Protein AF-A0A2H0M0H3-F1 (afdb_monomer)

Secondary structure (DSSP, 8-state):
------HHHHHHHHHHTTS-TTSHHHHHHHHHHHHHHTHHHHHHHHHHHHHTTGGGTTT-SSHHHHIIIII---HHHHHHHHHHHHHHHHH-HHHHHHS-STTS-GGGPPPHHHHHHHHHHHHHHHTTTT--

Solvent-accessible surface area (backbone atoms only — not comparable to full-atom values): 7486 Å² total; per-residue (Å²): 130,80,66,71,45,39,71,70,53,52,60,46,50,67,58,42,76,82,44,59,79,87,36,71,69,31,49,54,47,51,51,54,44,44,62,61,39,47,52,53,60,52,9,49,54,48,39,52,37,59,73,72,44,48,44,49,83,74,69,28,94,43,65,59,56,36,39,43,72,73,73,64,41,57,56,70,57,54,51,42,33,26,53,23,36,51,47,40,58,72,76,42,48,65,58,66,62,62,52,61,48,100,84,37,68,52,69,58,52,53,41,56,65,61,43,37,49,53,52,53,53,52,54,51,52,63,67,60,74,74,72,125

pLDDT: mean 80.56, std 16.57, range [31.86, 97.5]

Mean predicted aligned error: 8.86 Å

Radius of gyration: 17.38 Å; Cα contacts (8 Å, |Δi|>4): 111; chains: 1; bounding box: 48×40×43 Å

Foldseek 3Di:
DQQPFDPVLVVLVVVLVPDDCPDPSNVVSLVVLCVQLCLLVLLVVLLVCQVVVVVVVVPDPHSQCCCCPPVVDHPVSSVLSNVLNVLCCPPPVVCCVAQPDPPHRSRRHHGSVVSSVVVVVVVVVVVVVPPD

Structure (mmCIF, N/CA/C/O backbone):
data_AF-A0A2H0M0H3-F1
#
_entry.id   AF-A0A2H0M0H3-F1
#
loop_
_atom_site.group_PDB
_atom_site.id
_atom_site.type_symbol
_atom_site.label_atom_id
_atom_site.label_alt_id
_atom_site.label_comp_id
_atom_site.label_asym_id
_atom_site.label_entity_id
_atom_site.label_seq_id
_atom_site.pdbx_PDB_ins_code
_atom_site.Cartn_x
_atom_site.Cartn_y
_atom_site.Cartn_z
_atom_site.occupancy
_atom_site.B_iso_or_equiv
_atom_site.auth_seq_id
_atom_site.auth_comp_id
_atom_site.auth_asym_id
_atom_site.auth_atom_id
_atom_site.pdbx_PDB_model_num
ATOM 1 N N . MET A 1 1 ? 3.758 1.958 21.765 1.00 31.86 1 MET A N 1
ATOM 2 C CA . MET A 1 1 ? 2.963 3.089 21.247 1.00 31.86 1 MET A CA 1
ATOM 3 C C . MET A 1 1 ? 1.971 2.476 20.281 1.00 31.86 1 MET A C 1
ATOM 5 O O . MET A 1 1 ? 2.405 1.832 19.340 1.00 31.86 1 MET A O 1
ATOM 9 N N . GLU A 1 2 ? 0.686 2.518 20.607 1.00 39.03 2 GLU A N 1
ATOM 10 C CA . GLU A 1 2 ? -0.379 1.914 19.800 1.00 39.03 2 GLU A CA 1
ATOM 11 C C . GLU A 1 2 ? -0.440 2.644 18.448 1.00 39.03 2 GLU A C 1
ATOM 13 O O . GLU A 1 2 ? -0.563 3.873 18.439 1.00 39.03 2 GLU A O 1
ATOM 18 N N . ALA A 1 3 ? -0.293 1.938 17.317 1.00 51.09 3 ALA A N 1
ATOM 19 C CA . ALA A 1 3 ? -0.489 2.563 16.008 1.00 51.09 3 ALA A CA 1
ATOM 20 C C . ALA A 1 3 ? -1.828 3.283 16.004 1.00 51.09 3 ALA A C 1
ATOM 22 O O . ALA A 1 3 ? -2.858 2.738 16.411 1.00 51.09 3 ALA A O 1
ATOM 23 N N . ALA A 1 4 ? -1.818 4.533 15.553 1.00 56.16 4 ALA A N 1
ATOM 24 C CA . ALA A 1 4 ? -3.017 5.343 15.521 1.00 56.16 4 ALA A CA 1
ATOM 25 C C . ALA A 1 4 ? -3.998 4.767 14.486 1.00 56.16 4 ALA A C 1
ATOM 27 O O . ALA A 1 4 ? -3.993 5.160 13.317 1.00 56.16 4 ALA A O 1
ATOM 28 N N . LYS A 1 5 ? -4.857 3.833 14.924 1.00 65.19 5 LYS A N 1
ATOM 29 C CA . LYS A 1 5 ? -6.003 3.360 14.144 1.00 65.19 5 LYS A CA 1
ATOM 30 C C . LYS A 1 5 ? -6.778 4.568 13.644 1.00 65.19 5 LYS A C 1
ATOM 32 O O . LYS A 1 5 ? -7.043 5.514 14.396 1.00 65.19 5 LYS A O 1
ATOM 37 N N . THR A 1 6 ? -7.183 4.534 12.381 1.00 71.44 6 THR A N 1
ATOM 38 C CA . THR A 1 6 ? -7.983 5.634 11.845 1.00 71.44 6 THR A CA 1
ATOM 39 C C . THR A 1 6 ? -9.330 5.704 12.567 1.00 71.44 6 THR A C 1
ATOM 41 O O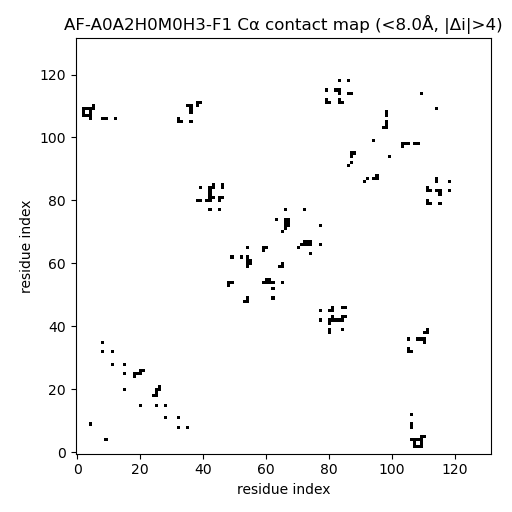 . THR A 1 6 ? -9.923 4.676 12.898 1.00 71.44 6 THR A O 1
ATOM 44 N N . LYS A 1 7 ? -9.859 6.920 12.764 1.00 76.50 7 LYS A N 1
ATOM 45 C CA . LYS A 1 7 ? -11.193 7.138 13.359 1.00 76.50 7 LYS A CA 1
ATOM 46 C C . LYS A 1 7 ? -12.276 6.309 12.660 1.00 76.50 7 LYS A C 1
ATOM 48 O O . LYS A 1 7 ? -13.181 5.797 13.300 1.00 76.50 7 LYS A O 1
ATOM 53 N N . SER A 1 8 ? -12.161 6.139 11.341 1.00 75.62 8 SER A N 1
ATOM 54 C CA . SER A 1 8 ? -13.100 5.324 10.573 1.00 75.62 8 SER A CA 1
ATOM 55 C C . SER A 1 8 ? -13.033 3.835 10.908 1.00 75.62 8 SER A C 1
ATOM 57 O O . SER A 1 8 ? -14.079 3.200 10.841 1.00 75.62 8 SER A O 1
ATOM 59 N N . ILE A 1 9 ? -11.851 3.278 11.190 1.00 81.38 9 ILE A N 1
ATOM 60 C CA . ILE A 1 9 ? -11.712 1.865 11.566 1.00 81.38 9 ILE A CA 1
ATOM 61 C C . ILE A 1 9 ? -12.238 1.669 12.989 1.00 81.38 9 ILE A C 1
ATOM 63 O O . ILE A 1 9 ? -13.093 0.816 13.182 1.00 81.38 9 ILE A O 1
ATOM 67 N N . ARG A 1 10 ? -11.865 2.541 13.938 1.00 82.38 10 ARG A N 1
ATOM 68 C CA . ARG A 1 10 ? -12.386 2.506 15.322 1.00 82.38 10 ARG A CA 1
ATOM 69 C C . ARG A 1 10 ? -13.917 2.518 15.370 1.00 82.38 10 ARG A C 1
ATOM 71 O O . ARG A 1 10 ? -14.522 1.638 15.963 1.00 82.38 10 ARG A O 1
ATOM 78 N N . ASN A 1 11 ? -14.542 3.432 14.625 1.00 85.88 11 ASN A N 1
ATOM 79 C CA . ASN A 1 11 ? -16.003 3.518 14.538 1.00 85.88 11 ASN A CA 1
ATOM 80 C C . ASN A 1 11 ? -16.669 2.262 13.940 1.00 85.88 11 ASN A C 1
ATOM 82 O O . ASN A 1 11 ? -17.858 2.041 14.164 1.00 85.88 11 ASN A O 1
ATOM 86 N N . ILE A 1 12 ? -15.970 1.505 13.085 1.00 86.06 12 ILE A N 1
ATOM 87 C CA . ILE A 1 12 ? -16.482 0.239 12.541 1.00 86.06 12 ILE A CA 1
ATOM 88 C C . ILE A 1 12 ? -16.435 -0.832 13.634 1.00 86.06 12 ILE A C 1
ATOM 90 O O . ILE A 1 12 ? -17.422 -1.533 13.822 1.00 86.06 12 ILE A O 1
ATOM 94 N N . GLU A 1 13 ? -15.336 -0.907 14.382 1.00 85.06 13 GLU A N 1
ATOM 95 C CA . GLU A 1 13 ? -15.135 -1.888 15.457 1.00 85.06 13 GLU A CA 1
ATOM 96 C C . GLU A 1 13 ? -16.120 -1.702 16.608 1.00 85.06 13 GLU A C 1
ATOM 98 O O . GLU A 1 13 ? -16.814 -2.651 16.958 1.00 85.06 13 GLU A O 1
ATOM 103 N N . GLU A 1 14 ? -16.294 -0.469 17.091 1.00 90.56 14 GLU A N 1
ATOM 104 C CA . GLU A 1 14 ? -17.282 -0.135 18.132 1.00 90.56 14 GLU A CA 1
ATOM 105 C C . GLU A 1 14 ? -18.705 -0.576 17.737 1.00 90.56 14 GLU A C 1
ATOM 107 O O . GLU A 1 14 ? -19.505 -1.025 18.560 1.00 90.56 14 GLU A O 1
ATOM 112 N N . LYS A 1 15 ? -19.040 -0.480 16.443 1.00 90.75 15 LYS A N 1
ATOM 113 C CA . LYS A 1 15 ? -20.331 -0.953 15.924 1.00 90.75 15 LYS A CA 1
ATOM 114 C C . LYS A 1 15 ? -20.406 -2.472 15.838 1.00 90.75 15 LYS A C 1
ATOM 116 O O . LYS A 1 15 ? -21.503 -3.003 15.966 1.00 90.75 15 LYS A O 1
ATOM 121 N N . MET A 1 16 ? -19.290 -3.153 15.586 1.00 91.06 16 MET A N 1
ATOM 122 C CA . MET A 1 16 ? -19.222 -4.613 15.501 1.00 91.06 16 MET A CA 1
ATOM 123 C C . MET A 1 16 ? -19.343 -5.282 16.874 1.00 91.06 16 MET A C 1
ATOM 125 O O . MET A 1 16 ? -19.947 -6.346 16.944 1.00 91.06 16 MET A O 1
ATOM 129 N N . GLU A 1 17 ? -18.859 -4.651 17.952 1.00 92.12 17 GLU A N 1
ATOM 130 C CA . GLU A 1 17 ? -18.911 -5.188 19.329 1.00 92.12 17 GLU A CA 1
ATOM 131 C C . GLU A 1 17 ? -20.325 -5.561 19.798 1.00 92.12 17 GLU A C 1
ATOM 133 O O . GLU A 1 17 ? -20.498 -6.480 20.592 1.00 92.12 17 GLU A O 1
ATOM 138 N N . ASN A 1 18 ? -21.343 -4.866 19.286 1.00 90.94 18 ASN A N 1
ATOM 139 C CA . ASN A 1 18 ? -22.742 -5.048 19.678 1.00 90.94 18 ASN A CA 1
ATOM 140 C C . ASN A 1 18 ? -23.570 -5.821 18.633 1.00 90.94 18 ASN A C 1
ATOM 142 O O . ASN A 1 18 ? -24.802 -5.799 18.680 1.00 90.94 18 ASN A O 1
ATOM 146 N N . LEU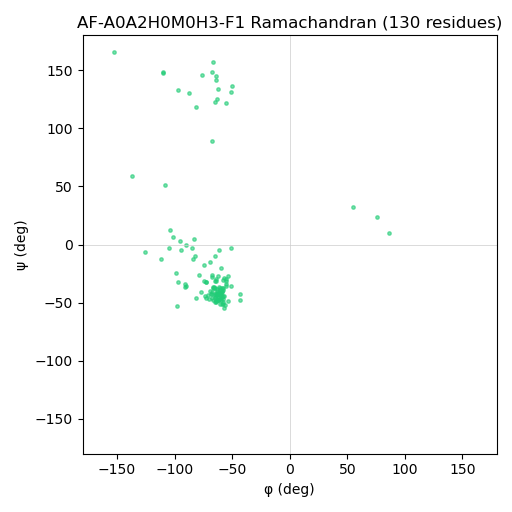 A 1 19 ? -22.923 -6.454 17.651 1.00 91.88 19 LEU A N 1
ATOM 147 C CA . LEU A 1 19 ? -23.589 -7.221 16.599 1.00 91.88 19 LEU A CA 1
ATOM 148 C C . LEU A 1 19 ? -23.329 -8.716 16.761 1.00 91.88 19 LEU A C 1
ATOM 150 O O . LEU A 1 19 ? -22.251 -9.141 17.160 1.00 91.88 19 LEU A O 1
ATOM 154 N N . ASP A 1 20 ? -24.315 -9.518 16.367 1.00 91.19 20 ASP A N 1
ATOM 155 C CA . ASP A 1 20 ? -24.105 -10.949 16.166 1.00 91.19 20 ASP A CA 1
ATOM 156 C C . ASP A 1 20 ? -23.088 -11.158 15.036 1.00 91.19 20 ASP A C 1
ATOM 158 O O . ASP A 1 20 ? -23.281 -10.664 13.919 1.00 91.19 20 ASP A O 1
ATOM 162 N N . VAL A 1 21 ? -22.023 -11.903 15.334 1.00 90.25 21 VAL A N 1
ATOM 163 C CA . VAL A 1 21 ? -20.923 -12.239 14.418 1.00 90.25 21 VAL A CA 1
ATOM 164 C C . VAL A 1 21 ? -21.429 -12.959 13.164 1.00 90.25 21 VAL A C 1
ATOM 166 O O . VAL A 1 21 ? -20.882 -12.771 12.081 1.00 90.25 21 VAL A O 1
ATOM 169 N N . ASN A 1 22 ? -22.520 -13.721 13.275 1.00 92.81 22 ASN A N 1
ATOM 170 C CA . ASN A 1 22 ? -23.118 -14.431 12.141 1.00 92.81 22 ASN A CA 1
ATOM 171 C C . ASN A 1 22 ? -24.092 -13.562 11.330 1.00 92.81 22 ASN A C 1
ATOM 173 O O . ASN A 1 22 ? -24.644 -14.009 10.322 1.00 92.81 22 ASN A O 1
ATOM 177 N N . SER A 1 23 ? -24.334 -12.318 11.752 1.00 95.00 23 SER A N 1
ATOM 178 C CA . SER A 1 23 ? -25.248 -11.428 11.047 1.00 95.00 23 SER A CA 1
ATOM 179 C C . SER A 1 23 ? -24.621 -10.859 9.774 1.00 95.00 23 SER A C 1
ATOM 181 O O . SER A 1 23 ? -23.447 -10.488 9.727 1.00 95.00 23 SER A O 1
ATOM 183 N N . LEU A 1 24 ? -25.454 -10.652 8.750 1.00 90.94 24 LEU A N 1
ATOM 184 C CA . LEU A 1 24 ? -25.048 -9.954 7.526 1.00 90.94 24 LEU A CA 1
ATOM 185 C C . LEU A 1 24 ? -24.462 -8.559 7.819 1.00 90.94 24 LEU A C 1
ATOM 187 O O . LEU A 1 24 ? -23.546 -8.105 7.139 1.00 90.94 24 LEU A O 1
ATOM 191 N N . ARG A 1 25 ? -24.970 -7.874 8.853 1.00 92.69 25 ARG A N 1
ATOM 192 C CA . ARG A 1 25 ? -24.478 -6.549 9.259 1.00 92.69 25 ARG A CA 1
ATOM 193 C C . ARG A 1 25 ? -23.039 -6.604 9.758 1.00 92.69 25 ARG A C 1
ATOM 195 O O . ARG A 1 25 ? -22.255 -5.733 9.388 1.00 92.69 25 ARG A O 1
ATOM 202 N N . TYR A 1 26 ? -22.705 -7.607 10.567 1.00 93.06 26 TYR A N 1
ATOM 203 C CA . TYR A 1 26 ? -21.334 -7.832 11.013 1.00 93.06 26 TYR A CA 1
ATOM 204 C C . TYR A 1 26 ? -20.425 -8.126 9.814 1.00 93.06 26 TYR A C 1
ATOM 206 O O . TYR A 1 26 ? -19.410 -7.453 9.642 1.00 93.06 26 TYR A O 1
ATOM 214 N N . HIS A 1 27 ? -20.848 -9.022 8.917 1.00 85.75 27 HIS A N 1
ATOM 215 C CA . HIS A 1 27 ? -20.074 -9.387 7.726 1.00 85.75 27 HIS A CA 1
ATOM 216 C C . HIS A 1 27 ? -19.766 -8.195 6.798 1.00 85.75 27 HIS A C 1
ATOM 218 O O . HIS A 1 27 ? -18.652 -8.058 6.288 1.00 85.75 27 HIS A O 1
ATOM 224 N N . ILE A 1 28 ? -20.729 -7.288 6.599 1.00 87.19 28 ILE A N 1
ATOM 225 C CA . ILE A 1 28 ? -20.521 -6.068 5.802 1.00 87.19 28 ILE A CA 1
ATOM 226 C C . ILE A 1 28 ? -19.477 -5.152 6.460 1.00 87.19 28 ILE A C 1
ATOM 228 O O . ILE A 1 28 ? -18.617 -4.601 5.771 1.00 87.19 28 ILE A O 1
ATOM 232 N N . LEU A 1 29 ? -19.540 -4.980 7.784 1.00 87.81 29 LEU A N 1
ATOM 233 C CA . LEU A 1 29 ? -18.588 -4.150 8.527 1.00 87.81 29 LEU A CA 1
ATOM 234 C C . LEU A 1 29 ? -17.180 -4.752 8.527 1.00 87.81 29 LEU A C 1
ATOM 236 O O . LEU A 1 29 ? -16.207 -4.026 8.316 1.00 87.81 29 LEU A O 1
ATOM 240 N N . GLU A 1 30 ? -17.077 -6.069 8.677 1.00 84.62 30 GLU A N 1
ATOM 241 C CA . GLU A 1 30 ? -15.820 -6.806 8.563 1.00 84.62 30 GLU A CA 1
ATOM 242 C C . GLU A 1 30 ? -15.210 -6.655 7.164 1.00 84.62 30 GLU A C 1
ATOM 244 O O . GLU A 1 30 ? -14.050 -6.267 7.032 1.00 84.62 30 GLU A O 1
ATOM 249 N N . SER A 1 31 ? -16.012 -6.832 6.112 1.00 82.00 31 SER A N 1
ATOM 250 C CA . SER A 1 31 ? -15.576 -6.634 4.724 1.00 82.00 31 SER A CA 1
ATOM 251 C C . SER A 1 31 ? -15.087 -5.203 4.473 1.00 82.00 31 SER A C 1
ATOM 253 O O . SER A 1 31 ? -14.055 -4.991 3.834 1.00 82.00 31 SER A O 1
ATOM 255 N N . ALA A 1 32 ? -15.783 -4.201 5.022 1.00 82.56 32 ALA A N 1
ATOM 256 C CA . ALA A 1 32 ? -15.376 -2.801 4.929 1.00 82.56 32 ALA A CA 1
ATOM 257 C C . ALA A 1 32 ? -14.062 -2.515 5.680 1.00 82.56 32 ALA A C 1
ATOM 259 O O . ALA A 1 32 ? -13.247 -1.717 5.206 1.00 82.56 32 ALA A O 1
ATOM 260 N N . LYS A 1 33 ? -13.839 -3.162 6.833 1.00 82.06 33 LYS A N 1
ATOM 261 C CA . LYS A 1 33 ? -12.577 -3.096 7.584 1.00 82.06 33 LYS A CA 1
ATOM 262 C C . LYS A 1 33 ? -11.436 -3.717 6.778 1.00 82.06 33 LYS A C 1
ATOM 264 O O . LYS A 1 33 ? -10.417 -3.057 6.578 1.00 82.06 33 LYS A O 1
ATOM 269 N N . ASN A 1 34 ? -11.641 -4.919 6.241 1.00 78.12 34 ASN A N 1
ATOM 270 C CA . ASN A 1 34 ? -10.661 -5.639 5.423 1.00 78.12 34 ASN A CA 1
ATOM 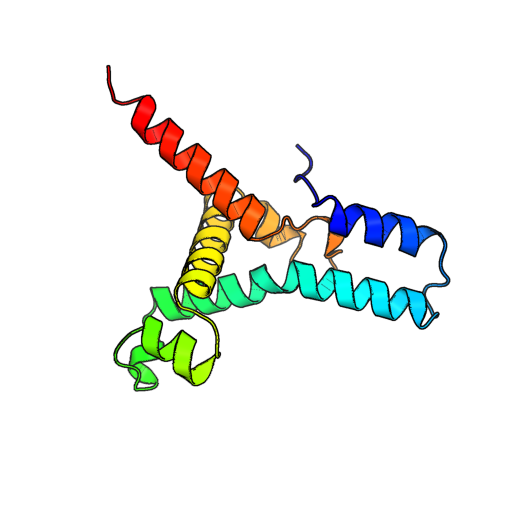271 C C . ASN A 1 34 ? -10.268 -4.823 4.185 1.00 78.12 34 ASN A C 1
ATOM 273 O O . ASN A 1 34 ? -9.085 -4.633 3.916 1.00 78.12 34 ASN A O 1
ATOM 277 N N . PHE A 1 35 ? -11.246 -4.240 3.486 1.00 75.06 35 PHE A N 1
ATOM 278 C CA . PHE A 1 35 ? -11.001 -3.370 2.333 1.00 75.06 35 PHE A CA 1
ATOM 279 C C . PHE A 1 35 ? -10.178 -2.120 2.684 1.00 75.06 35 PHE A C 1
ATOM 281 O O . PHE A 1 35 ? -9.322 -1.694 1.915 1.00 75.06 35 PHE A O 1
ATOM 288 N N . LYS A 1 36 ? -10.387 -1.526 3.865 1.00 71.25 36 LYS A N 1
ATOM 289 C CA . LYS A 1 36 ? -9.591 -0.373 4.327 1.00 71.25 36 LYS A CA 1
ATOM 290 C C . LYS A 1 36 ? -8.144 -0.734 4.667 1.00 71.25 36 LYS A C 1
ATOM 292 O O . LYS A 1 36 ? -7.323 0.176 4.761 1.00 71.25 36 LYS A O 1
ATOM 297 N N . CYS A 1 37 ? -7.839 -2.020 4.823 1.00 71.75 37 CYS A N 1
ATOM 298 C CA . CYS A 1 37 ? -6.522 -2.525 5.216 1.00 71.75 37 CYS A CA 1
ATOM 299 C C . CYS A 1 37 ? -5.812 -3.290 4.087 1.00 71.75 37 CYS A C 1
ATOM 301 O O . CYS A 1 37 ? -4.600 -3.477 4.144 1.00 71.75 37 CYS A O 1
ATOM 303 N N . SER A 1 38 ? -6.527 -3.635 3.010 1.00 80.62 38 SER A N 1
ATOM 304 C CA . SER A 1 38 ? -5.989 -4.348 1.841 1.00 80.62 38 SER A CA 1
ATOM 305 C C . SER A 1 38 ? -4.946 -3.551 1.050 1.00 80.62 38 SER A C 1
ATOM 307 O O . SER A 1 38 ? -4.275 -4.086 0.169 1.00 80.62 38 SER A O 1
ATOM 309 N N . TRP A 1 39 ? -4.779 -2.263 1.360 1.00 86.44 39 TRP A N 1
ATOM 310 C CA . TRP A 1 39 ? -3.790 -1.412 0.714 1.00 86.44 39 TRP A CA 1
ATOM 311 C C . TRP A 1 39 ? -2.354 -1.866 0.990 1.00 86.44 39 TRP A C 1
ATOM 313 O O . TRP A 1 39 ? -1.501 -1.641 0.133 1.00 86.44 39 TRP A O 1
ATOM 323 N N . ILE A 1 40 ? -2.076 -2.495 2.143 1.00 84.44 40 ILE A N 1
ATOM 324 C CA . ILE A 1 40 ? -0.736 -3.017 2.444 1.00 84.44 40 ILE A CA 1
ATOM 325 C C . ILE A 1 40 ? -0.391 -4.136 1.456 1.00 84.44 40 ILE A C 1
ATOM 327 O O . ILE A 1 40 ? 0.734 -4.157 0.963 1.00 84.44 40 ILE A O 1
ATOM 331 N N . GLU A 1 41 ? -1.357 -4.984 1.071 1.00 84.31 41 GLU A N 1
ATOM 332 C CA . GLU A 1 41 ? -1.108 -6.119 0.156 1.00 84.31 41 GLU A CA 1
ATOM 333 C C . GLU A 1 41 ? -0.757 -5.618 -1.221 1.00 84.31 41 GLU A C 1
ATOM 335 O O . GLU A 1 41 ? 0.229 -6.030 -1.846 1.00 84.31 41 GLU A O 1
ATOM 340 N N . LEU A 1 42 ? -1.547 -4.648 -1.666 1.00 90.00 42 LEU A N 1
ATOM 341 C CA . LEU A 1 42 ? -1.283 -3.976 -2.913 1.00 90.00 42 LEU A CA 1
ATOM 342 C C . LEU A 1 42 ? 0.052 -3.222 -2.849 1.00 90.00 42 LEU A C 1
ATOM 344 O O . LEU A 1 42 ? 0.844 -3.321 -3.777 1.00 90.00 42 LEU A O 1
ATOM 348 N N . GLY A 1 43 ? 0.345 -2.519 -1.754 1.00 90.94 43 GLY A N 1
ATOM 349 C CA . GLY A 1 43 ? 1.600 -1.797 -1.545 1.00 90.94 43 GLY A CA 1
ATOM 350 C C . GLY A 1 43 ? 2.831 -2.705 -1.599 1.00 90.94 43 GLY A C 1
ATOM 351 O O . GLY A 1 43 ? 3.777 -2.389 -2.320 1.00 90.94 43 GLY A O 1
ATOM 352 N N . ARG A 1 44 ? 2.787 -3.854 -0.915 1.00 89.94 44 ARG A N 1
ATOM 353 C CA . ARG A 1 44 ? 3.820 -4.900 -0.934 1.00 89.94 44 ARG A CA 1
ATOM 354 C C . ARG A 1 44 ? 4.053 -5.422 -2.345 1.00 89.94 44 ARG A C 1
ATOM 356 O O . ARG A 1 44 ? 5.185 -5.424 -2.824 1.00 89.94 44 ARG A O 1
ATOM 363 N N . SER A 1 45 ? 2.976 -5.811 -3.024 1.00 91.75 45 SER A N 1
ATOM 364 C CA . SER A 1 45 ? 3.036 -6.352 -4.385 1.00 91.75 45 SER A CA 1
ATOM 365 C C . SER A 1 45 ? 3.591 -5.320 -5.371 1.00 91.75 45 SER A C 1
ATOM 367 O O . SER A 1 45 ? 4.497 -5.617 -6.148 1.00 91.75 45 SER A O 1
ATOM 369 N N . LEU A 1 46 ? 3.111 -4.074 -5.296 1.00 94.25 46 LEU A N 1
ATOM 370 C CA . LEU A 1 46 ? 3.613 -2.960 -6.101 1.00 94.25 46 LEU A CA 1
ATOM 371 C C . LEU A 1 46 ? 5.093 -2.682 -5.834 1.00 94.25 46 LEU A C 1
ATOM 373 O O . LEU A 1 46 ? 5.827 -2.376 -6.773 1.00 94.25 46 LEU A O 1
ATOM 377 N N . TYR A 1 47 ? 5.535 -2.782 -4.580 1.00 93.50 47 TYR A N 1
ATOM 378 C CA . TYR A 1 47 ? 6.933 -2.591 -4.217 1.00 93.50 47 TYR A CA 1
ATOM 379 C C . TYR A 1 47 ? 7.833 -3.674 -4.821 1.00 93.50 47 TYR A C 1
ATOM 381 O O . TYR A 1 47 ? 8.841 -3.319 -5.432 1.00 93.50 47 TYR A O 1
ATOM 389 N N . SER A 1 48 ? 7.450 -4.954 -4.752 1.00 92.25 48 SER A N 1
ATOM 390 C CA . SER A 1 48 ? 8.175 -6.048 -5.420 1.00 92.25 48 SER A CA 1
ATOM 391 C C . SER A 1 48 ? 8.276 -5.820 -6.931 1.00 92.25 48 SER A C 1
ATOM 393 O O . SER A 1 48 ? 9.375 -5.788 -7.483 1.00 92.25 48 SER A O 1
ATOM 395 N N . VAL A 1 49 ? 7.144 -5.536 -7.588 1.00 94.94 49 VAL A N 1
ATOM 396 C CA . VAL A 1 49 ? 7.104 -5.263 -9.036 1.00 94.94 49 VAL A CA 1
ATOM 397 C C . VAL A 1 49 ? 7.983 -4.072 -9.418 1.00 94.94 49 VAL A C 1
ATOM 399 O O . VAL A 1 49 ? 8.669 -4.101 -10.442 1.00 94.94 49 VAL A O 1
ATOM 402 N N . TYR A 1 50 ? 7.971 -3.012 -8.609 1.00 94.44 50 TYR A N 1
ATOM 403 C CA . TYR A 1 50 ? 8.774 -1.819 -8.854 1.00 94.44 50 TYR A CA 1
ATOM 404 C C . TYR A 1 50 ? 10.272 -2.071 -8.651 1.00 94.44 50 TYR A C 1
ATOM 406 O O . TYR A 1 50 ? 11.070 -1.676 -9.506 1.00 94.44 50 TYR A O 1
ATOM 414 N N . LYS A 1 51 ? 10.648 -2.720 -7.541 1.00 93.88 51 LYS A N 1
ATOM 415 C CA . LYS A 1 51 ? 12.037 -2.998 -7.146 1.00 93.88 51 LYS A CA 1
ATOM 416 C C . LYS A 1 51 ? 12.738 -3.886 -8.170 1.00 93.88 51 LYS A C 1
ATOM 418 O O . LYS A 1 51 ? 13.816 -3.526 -8.641 1.00 93.88 51 LYS A O 1
ATOM 423 N N . ASP A 1 52 ? 12.080 -4.969 -8.568 1.00 94.50 52 ASP A N 1
ATOM 424 C CA . ASP A 1 52 ? 12.650 -5.964 -9.481 1.00 94.50 52 ASP A CA 1
ATOM 425 C C . ASP A 1 52 ? 12.362 -5.633 -10.955 1.00 94.50 52 ASP A C 1
ATOM 427 O O . ASP A 1 52 ? 12.814 -6.319 -11.865 1.00 94.50 52 ASP A O 1
ATOM 431 N N . LYS A 1 53 ? 11.649 -4.526 -11.214 1.00 96.06 53 LYS A N 1
ATOM 432 C CA . LYS A 1 53 ? 11.260 -4.052 -12.552 1.00 96.06 53 LYS A CA 1
ATOM 433 C C . LYS A 1 53 ? 10.502 -5.102 -13.375 1.00 96.06 53 LYS A C 1
ATOM 435 O O . LYS A 1 53 ? 10.572 -5.067 -14.605 1.00 96.06 53 LYS A O 1
ATOM 440 N N . MET A 1 54 ? 9.729 -5.967 -12.713 1.00 96.50 54 MET A N 1
ATOM 441 C CA . MET A 1 54 ? 8.991 -7.084 -13.330 1.00 96.50 54 MET A CA 1
ATOM 442 C C . MET A 1 54 ? 8.064 -6.623 -14.464 1.00 96.50 54 MET A C 1
ATOM 444 O O . MET A 1 54 ? 7.906 -7.306 -15.469 1.00 96.50 54 MET A O 1
ATOM 448 N N . TYR A 1 55 ? 7.532 -5.399 -14.364 1.00 95.25 55 TYR A N 1
ATOM 449 C CA . TYR A 1 55 ? 6.713 -4.778 -15.408 1.00 95.25 55 TYR A CA 1
ATOM 450 C C . TYR A 1 55 ? 7.385 -4.754 -16.793 1.00 95.25 55 TYR A C 1
ATOM 452 O O . TYR A 1 55 ? 6.689 -4.753 -17.806 1.00 95.25 55 TYR A O 1
ATOM 460 N N . LYS A 1 56 ? 8.723 -4.749 -16.864 1.00 96.19 56 LYS A N 1
ATOM 461 C CA . LYS A 1 56 ? 9.453 -4.799 -18.139 1.00 96.19 56 LYS A CA 1
ATOM 462 C C . LYS A 1 56 ? 9.324 -6.151 -18.826 1.00 96.19 56 LYS A C 1
ATOM 464 O O . LYS A 1 56 ? 9.166 -6.195 -20.041 1.00 96.19 56 LYS A O 1
ATOM 469 N N . GLU A 1 57 ? 9.381 -7.232 -18.055 1.00 95.94 57 GLU A N 1
ATOM 470 C CA . GLU A 1 57 ? 9.241 -8.603 -18.558 1.00 95.94 57 GLU A CA 1
ATOM 471 C C . GLU A 1 57 ? 7.821 -8.858 -19.068 1.00 95.94 57 GLU A C 1
ATOM 473 O O . GLU A 1 57 ? 7.621 -9.613 -20.014 1.00 95.94 57 GLU A O 1
ATOM 478 N N . TRP A 1 58 ? 6.841 -8.150 -18.507 1.00 97.50 58 TRP A N 1
ATOM 479 C CA . TRP A 1 58 ? 5.444 -8.176 -18.945 1.00 97.50 58 TRP A CA 1
ATOM 480 C C . TRP A 1 58 ? 5.157 -7.248 -20.137 1.00 97.50 58 TRP A C 1
ATOM 482 O O . TRP A 1 58 ? 4.011 -7.106 -20.555 1.00 97.50 58 TRP A O 1
ATOM 492 N N . GLY A 1 59 ? 6.184 -6.603 -20.701 1.00 96.31 59 GLY A N 1
ATOM 493 C CA . GLY A 1 59 ? 6.060 -5.770 -21.900 1.00 96.31 59 GLY A CA 1
ATOM 494 C C . GLY A 1 59 ? 5.663 -4.312 -21.644 1.00 96.31 59 GLY A C 1
ATOM 495 O O . GLY A 1 59 ? 5.397 -3.574 -22.595 1.00 96.31 59 GLY A O 1
ATOM 496 N N . TYR A 1 60 ? 5.654 -3.849 -20.391 1.00 97.06 60 TYR A N 1
ATOM 497 C CA . TYR A 1 60 ? 5.407 -2.443 -20.075 1.00 97.06 60 TYR A CA 1
ATOM 498 C C . TYR A 1 60 ? 6.701 -1.626 -20.092 1.00 97.06 60 TYR A C 1
ATOM 500 O O . TYR A 1 60 ? 7.685 -1.945 -19.427 1.00 97.06 60 TYR A O 1
ATOM 508 N N . LEU A 1 61 ? 6.676 -0.494 -20.804 1.00 96.25 61 LEU A N 1
ATOM 509 C CA . LEU A 1 61 ? 7.831 0.403 -20.937 1.00 96.25 61 LEU A CA 1
ATOM 510 C C . LEU A 1 61 ? 8.303 0.969 -19.585 1.00 96.25 61 LEU A C 1
ATOM 512 O O . LEU A 1 61 ? 9.499 1.156 -19.359 1.00 96.25 61 LEU A O 1
ATOM 516 N N . ASN A 1 62 ? 7.366 1.268 -18.688 1.00 95.94 62 ASN A N 1
ATOM 517 C CA . ASN A 1 62 ? 7.655 1.736 -17.340 1.00 95.94 62 ASN A CA 1
ATOM 518 C C . ASN A 1 62 ? 6.526 1.361 -16.370 1.00 95.94 62 ASN A C 1
ATOM 520 O O . ASN A 1 62 ? 5.418 1.005 -16.780 1.00 95.94 62 ASN A O 1
ATOM 524 N N . PHE A 1 63 ? 6.823 1.479 -15.075 1.00 95.25 63 PHE A N 1
ATOM 525 C CA . PHE A 1 63 ? 5.893 1.161 -13.996 1.00 95.25 63 PHE A CA 1
ATOM 526 C C . PHE A 1 63 ? 4.593 1.972 -14.067 1.00 95.25 63 PHE A C 1
ATOM 528 O O . PHE A 1 63 ? 3.525 1.429 -13.811 1.00 95.25 63 PHE A O 1
ATOM 535 N N . ASP A 1 64 ? 4.665 3.250 -14.456 1.00 95.31 64 ASP A N 1
ATOM 536 C CA . ASP A 1 64 ? 3.489 4.124 -14.532 1.00 95.31 64 ASP A CA 1
ATOM 537 C C . ASP A 1 64 ? 2.469 3.620 -15.562 1.00 95.31 64 ASP A C 1
ATOM 539 O O . ASP A 1 64 ? 1.263 3.659 -15.317 1.00 95.31 64 ASP A O 1
ATOM 543 N N . ILE A 1 65 ? 2.949 3.130 -16.711 1.00 96.50 65 ILE A N 1
ATOM 544 C CA . ILE A 1 65 ? 2.099 2.544 -17.752 1.00 96.50 65 ILE A CA 1
ATOM 545 C C . ILE A 1 65 ? 1.495 1.230 -17.256 1.00 96.50 65 ILE A C 1
ATOM 547 O O . ILE A 1 65 ? 0.305 1.018 -17.469 1.00 96.50 65 ILE A O 1
ATOM 551 N N . TYR A 1 66 ? 2.275 0.387 -16.574 1.00 96.94 66 TYR A N 1
ATOM 552 C CA . TYR A 1 66 ? 1.782 -0.857 -15.973 1.00 96.94 66 TYR A CA 1
ATOM 553 C C . TYR A 1 66 ? 0.632 -0.598 -14.987 1.00 96.94 66 TYR A C 1
ATOM 555 O O . TYR A 1 66 ? -0.472 -1.110 -15.175 1.00 96.94 66 TYR A O 1
ATOM 563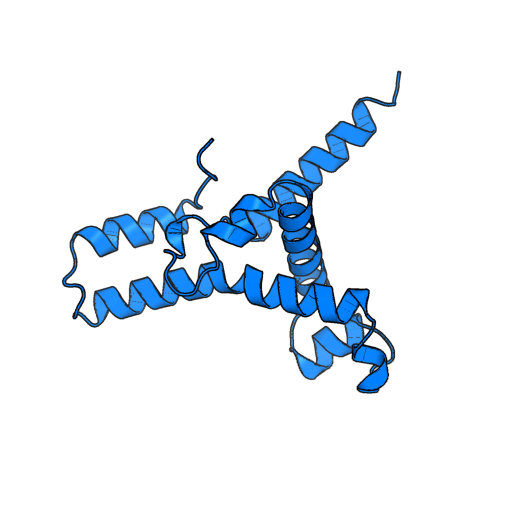 N N . VAL A 1 67 ? 0.836 0.270 -13.987 1.00 95.31 67 VAL A N 1
ATOM 564 C CA . VAL A 1 67 ? -0.195 0.531 -12.966 1.00 95.31 67 VAL A CA 1
ATOM 565 C C . VAL A 1 67 ? -1.443 1.195 -13.545 1.00 95.31 67 VAL A C 1
ATOM 567 O O . VAL A 1 67 ? -2.547 0.948 -13.063 1.00 95.31 67 VAL A O 1
ATOM 570 N N . ALA A 1 68 ? -1.288 2.008 -14.594 1.00 94.56 68 ALA A N 1
ATOM 571 C CA . ALA A 1 68 ? -2.412 2.656 -15.256 1.00 94.56 68 ALA A CA 1
ATOM 572 C C . ALA A 1 68 ? -3.188 1.708 -16.181 1.00 94.56 68 ALA A C 1
ATOM 574 O O . ALA A 1 68 ? -4.413 1.787 -16.221 1.00 94.56 68 ALA A O 1
ATOM 575 N N . ARG A 1 69 ? -2.497 0.850 -16.946 1.00 94.62 69 ARG A N 1
ATOM 576 C CA . ARG A 1 69 ? -3.122 0.012 -17.983 1.00 94.62 69 ARG A CA 1
ATOM 577 C C . ARG A 1 69 ? -3.598 -1.345 -17.486 1.00 94.62 69 ARG A C 1
ATOM 579 O O . ARG A 1 69 ? -4.613 -1.807 -17.990 1.00 94.62 69 ARG A O 1
ATOM 586 N N . GLU A 1 70 ? -2.887 -1.975 -16.556 1.00 94.62 70 GLU A N 1
ATOM 587 C CA . GLU A 1 70 ? -3.257 -3.306 -16.058 1.00 94.62 70 GLU A CA 1
ATOM 588 C C . GLU A 1 70 ? -4.037 -3.220 -14.749 1.00 94.62 70 GLU A C 1
ATOM 590 O O . GLU A 1 70 ? -5.149 -3.727 -14.648 1.00 94.62 70 GLU A O 1
ATOM 595 N N . ILE A 1 71 ? -3.488 -2.515 -13.757 1.00 93.88 71 ILE A N 1
ATOM 596 C CA . ILE A 1 71 ? -4.114 -2.424 -12.429 1.00 93.88 71 ILE A CA 1
ATOM 597 C C . ILE A 1 71 ? -5.272 -1.411 -12.419 1.00 93.88 71 ILE A C 1
ATOM 599 O O . ILE A 1 71 ? -6.185 -1.509 -11.602 1.00 93.88 71 ILE A O 1
ATOM 603 N N . GLY A 1 72 ? -5.249 -0.418 -13.312 1.00 93.62 72 GLY A N 1
ATOM 604 C CA . GLY A 1 72 ? -6.302 0.595 -13.414 1.00 93.62 72 GLY A CA 1
ATOM 605 C C . GLY A 1 72 ? -6.254 1.667 -12.320 1.00 93.62 72 GLY A C 1
ATOM 606 O O . GLY A 1 72 ? -7.267 2.308 -12.037 1.00 93.62 72 GLY A O 1
ATOM 607 N N . ILE A 1 73 ? -5.090 1.898 -11.700 1.00 92.88 73 ILE A N 1
ATOM 608 C CA . ILE A 1 73 ? -4.912 2.945 -10.682 1.00 92.88 73 ILE A CA 1
ATOM 609 C C . ILE A 1 73 ? -4.050 4.096 -11.194 1.00 92.88 73 ILE A C 1
ATOM 611 O O . ILE A 1 73 ? -3.125 3.938 -11.990 1.00 92.88 73 ILE A O 1
ATOM 615 N N . ARG A 1 74 ? -4.330 5.306 -10.696 1.00 93.44 74 ARG A N 1
ATOM 616 C CA . ARG A 1 74 ? -3.530 6.489 -11.032 1.00 93.44 74 ARG A CA 1
ATOM 617 C C . ARG A 1 74 ? -2.108 6.325 -10.501 1.00 93.44 74 ARG A C 1
ATOM 619 O O . ARG A 1 74 ? -1.920 5.932 -9.349 1.00 93.44 74 ARG A O 1
ATOM 626 N N . LYS A 1 75 ? -1.122 6.780 -11.283 1.00 92.81 75 LYS A N 1
ATOM 627 C CA . LYS A 1 75 ? 0.295 6.864 -10.881 1.00 92.81 75 LYS A CA 1
ATOM 628 C C . LYS A 1 75 ? 0.475 7.417 -9.465 1.00 92.81 75 LYS A C 1
ATOM 630 O O . LYS A 1 75 ? 1.200 6.843 -8.664 1.00 92.81 75 LYS A O 1
ATOM 635 N N . GLN A 1 76 ? -0.194 8.525 -9.138 1.00 92.62 76 GLN A N 1
ATOM 636 C CA . GLN A 1 76 ? -0.074 9.154 -7.816 1.00 92.62 76 GLN A CA 1
ATOM 637 C C . GLN A 1 76 ? -0.493 8.211 -6.679 1.00 92.62 76 GLN A C 1
ATOM 639 O O . GLN A 1 76 ? 0.189 8.155 -5.659 1.00 92.62 76 GLN A O 1
ATOM 644 N N . THR A 1 77 ? -1.574 7.451 -6.862 1.00 91.62 77 THR A N 1
ATOM 645 C CA . THR A 1 77 ? -2.047 6.462 -5.887 1.00 91.62 77 THR A CA 1
ATOM 646 C C . THR A 1 77 ? -1.049 5.319 -5.751 1.00 91.62 77 THR A C 1
ATOM 648 O O . THR A 1 77 ? -0.648 5.005 -4.634 1.00 91.62 77 THR A O 1
ATOM 651 N N . ALA A 1 78 ? -0.573 4.767 -6.871 1.00 93.25 78 ALA A N 1
ATOM 652 C CA . ALA A 1 78 ? 0.439 3.710 -6.867 1.00 93.25 78 ALA A CA 1
ATOM 653 C C . ALA A 1 78 ? 1.716 4.142 -6.127 1.00 93.25 78 ALA A C 1
ATOM 655 O O . ALA A 1 78 ? 2.227 3.413 -5.281 1.00 93.25 78 ALA A O 1
ATOM 656 N N . MET A 1 79 ? 2.189 5.367 -6.377 1.00 93.12 79 MET A N 1
ATOM 657 C CA . MET A 1 79 ? 3.369 5.911 -5.703 1.00 93.12 79 MET A CA 1
ATOM 658 C C . MET A 1 79 ? 3.146 6.138 -4.205 1.00 93.12 79 MET A C 1
ATOM 660 O O . MET A 1 79 ? 4.071 5.914 -3.428 1.00 93.12 79 MET A O 1
ATOM 664 N N . LYS A 1 80 ? 1.955 6.585 -3.782 1.00 92.88 80 LYS A N 1
ATOM 665 C CA . LYS A 1 80 ? 1.627 6.719 -2.354 1.00 92.88 80 LYS A CA 1
ATOM 666 C C . LYS A 1 80 ? 1.621 5.356 -1.669 1.00 92.88 80 LYS A C 1
ATOM 668 O O . LYS A 1 80 ? 2.305 5.201 -0.669 1.00 92.88 80 LYS A O 1
ATOM 673 N N . LEU A 1 81 ? 0.930 4.368 -2.241 1.00 91.19 81 LEU A N 1
ATOM 674 C CA . LEU A 1 81 ? 0.876 3.001 -1.711 1.00 91.19 81 LEU A CA 1
ATOM 675 C C . LEU A 1 81 ? 2.272 2.396 -1.559 1.00 91.19 81 LEU A C 1
ATOM 677 O O . LEU A 1 81 ? 2.637 1.961 -0.470 1.00 91.19 81 LEU A O 1
ATOM 681 N N . LEU A 1 82 ? 3.069 2.446 -2.629 1.00 92.06 82 LEU A N 1
ATOM 682 C CA . LEU A 1 82 ? 4.430 1.918 -2.649 1.00 92.06 82 LEU A CA 1
ATOM 683 C C . LEU A 1 82 ? 5.302 2.569 -1.574 1.00 92.06 82 LEU A C 1
ATOM 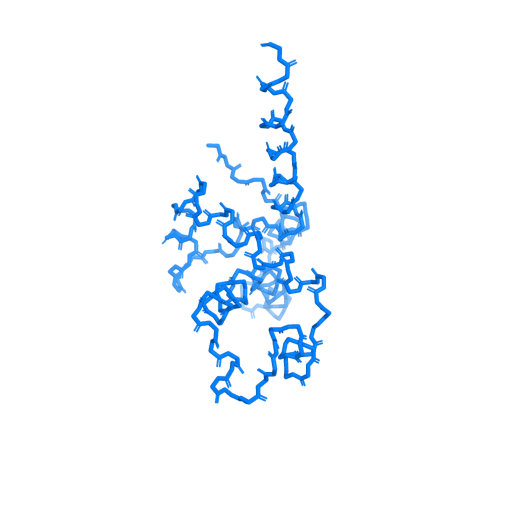685 O O . LEU A 1 82 ? 5.968 1.881 -0.804 1.00 92.06 82 LEU A O 1
ATOM 689 N N . LYS A 1 83 ? 5.301 3.904 -1.496 1.00 91.31 83 LYS A N 1
ATOM 690 C CA . LYS A 1 83 ? 6.151 4.616 -0.538 1.00 91.31 83 LYS A CA 1
ATOM 691 C C . LYS A 1 83 ? 5.655 4.485 0.905 1.00 91.31 83 LYS A C 1
ATOM 693 O O . LYS A 1 83 ? 6.485 4.518 1.808 1.00 91.31 83 LYS A O 1
ATOM 698 N N . SER A 1 84 ? 4.345 4.394 1.133 1.00 89.38 84 SER A N 1
ATOM 699 C CA . SER A 1 84 ? 3.777 4.145 2.464 1.00 89.38 84 SER A CA 1
ATOM 700 C C . SER A 1 84 ? 4.123 2.740 2.947 1.00 89.38 84 SER A C 1
ATOM 702 O O . SER A 1 84 ? 4.553 2.590 4.085 1.00 89.38 84 SER A O 1
ATOM 704 N N . TYR A 1 85 ? 4.029 1.731 2.074 1.00 89.56 85 TYR A N 1
ATOM 705 C CA . TYR A 1 85 ? 4.473 0.372 2.388 1.00 89.56 85 TYR A CA 1
ATOM 706 C C . TYR A 1 85 ? 5.970 0.333 2.720 1.00 89.56 85 TYR A C 1
ATOM 708 O O . TYR A 1 85 ? 6.349 -0.135 3.789 1.00 89.56 85 TYR A O 1
ATOM 716 N N . TYR A 1 86 ? 6.814 0.901 1.852 1.00 89.06 86 TYR A N 1
ATOM 717 C CA . TYR A 1 86 ? 8.264 0.938 2.068 1.00 89.06 86 TYR A CA 1
ATOM 718 C C . TYR A 1 86 ? 8.655 1.649 3.372 1.00 89.06 86 TYR A C 1
ATOM 720 O O . TYR A 1 86 ? 9.581 1.233 4.064 1.00 89.06 86 TYR A O 1
ATOM 728 N N . PHE A 1 87 ? 7.942 2.721 3.731 1.00 88.94 87 PHE A N 1
ATOM 729 C CA . PHE A 1 87 ? 8.152 3.406 5.002 1.00 88.94 87 PHE A CA 1
ATOM 730 C C . PHE A 1 87 ? 7.873 2.484 6.195 1.00 88.94 87 PHE A C 1
ATOM 732 O O . PHE A 1 87 ? 8.712 2.402 7.084 1.00 88.94 87 PHE A O 1
ATOM 739 N N . LEU A 1 88 ? 6.751 1.755 6.193 1.00 85.31 88 LEU A N 1
ATOM 740 C CA . LEU A 1 88 ? 6.444 0.788 7.253 1.00 85.31 88 LEU A CA 1
ATOM 741 C C . LEU A 1 88 ? 7.464 -0.355 7.300 1.00 85.31 88 LEU A C 1
ATOM 743 O O . LEU A 1 88 ? 7.917 -0.714 8.381 1.00 85.31 88 LEU A O 1
ATOM 747 N N . GLU A 1 89 ? 7.871 -0.885 6.143 1.00 84.62 89 GLU A N 1
ATOM 748 C CA . GLU A 1 89 ? 8.882 -1.947 6.053 1.00 84.62 89 GLU A CA 1
ATOM 749 C C . GLU A 1 89 ? 10.216 -1.529 6.683 1.00 84.62 89 GLU A C 1
ATOM 751 O O . GLU A 1 89 ? 10.861 -2.328 7.362 1.00 84.62 89 GLU A O 1
ATOM 756 N N . LYS A 1 90 ? 10.619 -0.270 6.488 1.00 85.44 90 LYS A N 1
ATOM 757 C CA . LYS A 1 90 ? 11.884 0.258 7.003 1.00 85.44 90 LYS A CA 1
ATOM 758 C C . LYS A 1 90 ? 11.810 0.678 8.471 1.00 85.44 90 LYS A C 1
ATOM 760 O O . LYS A 1 90 ? 12.739 0.410 9.227 1.00 85.44 90 LYS A O 1
ATOM 765 N N . GLU A 1 91 ? 10.759 1.397 8.846 1.00 81.81 91 GLU A N 1
ATOM 766 C CA . GLU A 1 91 ? 10.670 2.084 10.139 1.00 81.81 91 GLU A CA 1
ATOM 767 C C . GLU A 1 91 ? 10.023 1.224 11.212 1.00 81.81 91 GLU A C 1
ATOM 769 O O . GLU A 1 91 ? 10.441 1.252 12.367 1.00 81.81 91 GLU A O 1
ATOM 774 N N . GLU A 1 92 ? 9.021 0.431 10.835 1.00 76.50 92 GLU A N 1
ATOM 775 C CA . GLU A 1 92 ? 8.270 -0.380 11.781 1.00 76.50 92 GLU A CA 1
ATOM 776 C C . GLU A 1 92 ? 8.021 -1.805 11.237 1.00 76.50 92 GLU A C 1
ATOM 778 O O . GLU A 1 92 ? 6.878 -2.257 11.141 1.00 76.50 92 GLU A O 1
ATOM 783 N N . PRO A 1 93 ? 9.079 -2.584 10.920 1.00 73.88 93 PRO A N 1
ATOM 784 C CA . PRO A 1 93 ? 8.959 -3.912 10.300 1.00 73.88 93 PRO A CA 1
ATOM 785 C C . PRO A 1 93 ? 8.150 -4.920 11.130 1.00 73.88 93 PRO A C 1
ATOM 787 O O . PRO A 1 93 ? 7.659 -5.912 10.595 1.00 73.88 93 PRO A O 1
ATOM 790 N N . GLN A 1 94 ? 8.001 -4.687 12.438 1.00 67.00 94 GLN A N 1
ATOM 791 C CA . GLN A 1 94 ? 7.182 -5.522 13.321 1.00 67.00 94 GLN A CA 1
ATOM 792 C C . GLN A 1 94 ? 5.678 -5.424 13.002 1.00 67.00 94 GLN A C 1
ATOM 794 O O . GLN A 1 94 ? 4.956 -6.401 13.212 1.00 67.00 94 GLN A O 1
ATOM 799 N N . TYR A 1 95 ? 5.214 -4.306 12.429 1.00 66.19 95 TYR A N 1
ATOM 800 C CA . TYR A 1 95 ? 3.825 -4.160 11.969 1.00 66.19 95 TYR A CA 1
ATOM 801 C C . TYR A 1 95 ? 3.514 -5.093 10.804 1.00 66.19 95 TYR A C 1
ATOM 803 O O . TYR A 1 95 ? 2.455 -5.706 10.759 1.00 66.19 95 TYR A O 1
ATOM 811 N N . LEU A 1 96 ? 4.473 -5.287 9.898 1.00 67.81 96 LEU A N 1
ATOM 812 C CA . LEU A 1 96 ? 4.306 -6.208 8.772 1.00 67.81 96 LEU A CA 1
ATOM 813 C C . LEU A 1 96 ? 4.388 -7.687 9.183 1.00 67.81 96 LEU A C 1
ATOM 815 O O . LEU A 1 96 ? 3.962 -8.549 8.423 1.00 67.81 96 LEU A O 1
ATOM 819 N N . LYS A 1 97 ? 4.944 -8.002 10.361 1.00 63.56 97 LYS A N 1
ATOM 820 C CA . LYS A 1 97 ? 5.074 -9.383 10.863 1.00 63.56 97 LYS A CA 1
ATOM 821 C C . LYS A 1 97 ? 3.885 -9.836 11.703 1.00 63.56 97 LYS A C 1
ATOM 823 O O . LYS A 1 97 ? 3.553 -11.014 11.677 1.00 63.56 97 LYS A O 1
ATOM 828 N N . THR A 1 98 ? 3.280 -8.920 12.457 1.00 52.59 98 THR A N 1
ATOM 829 C CA . THR A 1 98 ? 2.258 -9.252 13.466 1.00 52.59 98 THR A CA 1
ATOM 830 C C . THR A 1 98 ? 0.840 -9.084 12.924 1.00 52.59 98 THR A C 1
ATOM 832 O O . THR A 1 98 ? -0.041 -9.862 13.278 1.00 52.59 98 THR A O 1
ATOM 835 N N . ASP A 1 99 ? 0.620 -8.129 12.015 1.00 54.19 99 ASP A N 1
ATOM 836 C CA . ASP A 1 99 ? -0.717 -7.800 11.495 1.00 54.19 99 ASP A CA 1
ATOM 837 C C . ASP A 1 99 ? -1.049 -8.505 10.165 1.00 54.19 99 ASP A C 1
ATOM 839 O O . ASP A 1 99 ? -2.109 -8.277 9.591 1.00 54.19 99 ASP A O 1
ATOM 843 N N . TYR A 1 100 ? -0.145 -9.361 9.675 1.00 49.06 100 TYR A N 1
ATOM 844 C CA . TYR A 1 100 ? -0.176 -9.922 8.319 1.00 49.06 100 TYR A CA 1
ATOM 845 C C . TYR A 1 100 ? -0.137 -11.446 8.234 1.00 49.06 100 TYR A C 1
ATOM 847 O O . TYR A 1 100 ? -0.265 -12.023 7.155 1.00 49.06 100 TYR A O 1
ATOM 855 N N . THR A 1 101 ? 0.056 -12.116 9.369 1.00 43.53 101 THR A N 1
ATOM 856 C CA . THR A 1 101 ? -0.306 -13.524 9.481 1.00 43.53 101 THR A CA 1
ATOM 857 C C . THR A 1 101 ? -1.811 -13.623 9.263 1.00 43.53 101 THR A C 1
ATOM 859 O O . THR A 1 101 ? -2.552 -12.837 9.845 1.00 43.53 101 THR A O 1
ATOM 862 N N . GLU A 1 102 ? -2.259 -14.570 8.437 1.00 43.53 102 GLU A N 1
ATOM 863 C CA . GLU A 1 102 ? -3.649 -14.802 7.982 1.00 43.53 102 GLU A CA 1
ATOM 864 C C . GLU A 1 102 ? -4.721 -14.873 9.102 1.00 43.53 102 GLU A C 1
ATOM 866 O O . GLU A 1 102 ? -5.912 -14.984 8.831 1.00 43.53 102 GLU A O 1
ATOM 871 N N . SER A 1 103 ? -4.307 -14.787 10.366 1.00 43.22 103 SER A N 1
ATOM 872 C CA . SER A 1 103 ? -5.094 -14.785 11.598 1.00 43.22 103 SER A CA 1
ATOM 873 C C . SER A 1 103 ? -5.242 -13.414 12.290 1.00 43.22 103 SER A C 1
ATOM 875 O O . SER A 1 103 ? -5.927 -13.334 13.312 1.00 43.22 103 SER A O 1
ATOM 877 N N . SER A 1 104 ? -4.622 -12.339 11.792 1.00 43.31 104 SER A N 1
ATOM 878 C CA . SER A 1 104 ? -4.528 -11.067 12.524 1.00 43.31 104 SER A CA 1
ATOM 879 C C . SER A 1 104 ? -5.588 -10.041 12.119 1.00 43.31 104 SER A C 1
ATOM 881 O O . SER A 1 104 ? -5.848 -9.774 10.949 1.00 43.31 104 SER A O 1
ATOM 883 N N . GLN A 1 105 ? -6.215 -9.447 13.134 1.00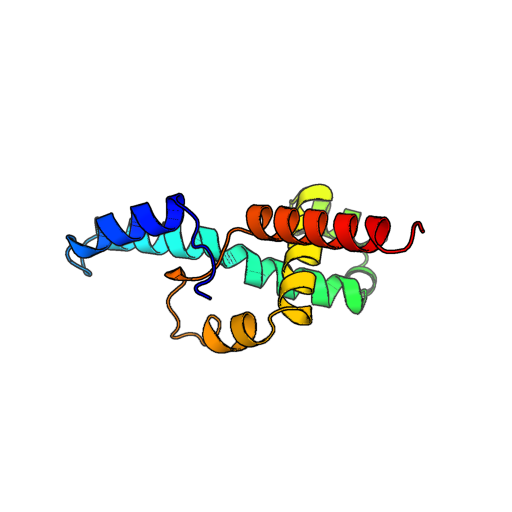 51.47 105 GLN A N 1
ATOM 884 C CA . GLN A 1 105 ? -7.266 -8.443 13.015 1.00 51.47 105 GLN A CA 1
ATOM 885 C C . GLN A 1 105 ? -6.801 -7.239 12.161 1.00 51.47 105 GLN A C 1
ATOM 887 O O . GLN A 1 105 ? -5.899 -6.518 12.586 1.00 51.47 105 GLN A O 1
ATOM 892 N N . PRO A 1 106 ? -7.491 -6.893 11.053 1.00 53.75 106 PRO A N 1
ATOM 893 C CA . PRO A 1 106 ? -7.196 -5.693 10.249 1.00 53.75 106 PRO A CA 1
ATOM 894 C C . PRO A 1 106 ? -7.350 -4.368 11.026 1.00 53.75 106 PRO A C 1
ATOM 896 O O . PRO A 1 106 ? -7.042 -3.288 10.541 1.00 53.75 106 PRO A O 1
ATOM 899 N N . ALA A 1 107 ? -7.818 -4.460 12.267 1.00 53.94 107 ALA A N 1
ATOM 900 C CA . ALA A 1 107 ? -8.002 -3.419 13.260 1.00 53.94 107 ALA A CA 1
ATOM 901 C C . ALA A 1 107 ? -6.866 -2.397 13.396 1.00 53.94 107 ALA A C 1
ATOM 903 O O . ALA A 1 107 ? -7.134 -1.210 13.582 1.00 53.94 107 ALA A O 1
ATOM 904 N N . ASN A 1 108 ? -5.609 -2.847 13.367 1.00 63.22 108 ASN A N 1
ATOM 905 C CA . ASN A 1 108 ? -4.460 -2.033 13.780 1.00 63.22 108 ASN A CA 1
ATOM 906 C C . ASN A 1 108 ? -3.769 -1.293 12.632 1.00 63.22 108 ASN A C 1
ATOM 908 O O . ASN A 1 108 ? -2.876 -0.483 12.875 1.00 63.22 108 ASN A O 1
ATOM 912 N N . ILE A 1 109 ? -4.202 -1.519 11.392 1.00 68.75 109 ILE A N 1
ATOM 913 C CA . ILE A 1 109 ? -3.526 -0.977 10.220 1.00 68.75 109 ILE A CA 1
ATOM 914 C C . ILE A 1 109 ? -3.953 0.486 9.989 1.00 68.75 109 ILE A C 1
ATOM 916 O O . ILE A 1 109 ? -5.134 0.768 9.744 1.00 68.75 109 ILE A O 1
ATOM 920 N N . PRO A 1 110 ? -3.023 1.461 10.034 1.00 74.12 110 PRO A N 1
ATOM 921 C CA . PRO A 1 110 ? -3.330 2.832 9.648 1.00 74.12 110 PRO A CA 1
ATOM 922 C C . PRO A 1 110 ? -3.624 2.918 8.144 1.00 74.12 110 PRO A C 1
ATOM 924 O O . PRO A 1 110 ? -3.176 2.097 7.344 1.00 74.12 110 PRO A O 1
ATOM 927 N N . SER A 1 111 ? -4.364 3.947 7.723 1.00 81.88 111 SER A N 1
ATOM 928 C CA . SER A 1 111 ? -4.569 4.176 6.287 1.00 81.88 111 SER A CA 1
ATOM 929 C C . SER A 1 111 ? -3.263 4.579 5.601 1.00 81.88 111 SER A C 1
ATOM 931 O O . SER A 1 111 ? -2.441 5.286 6.191 1.00 81.88 111 SER A O 1
ATOM 933 N N . TYR A 1 112 ? -3.108 4.212 4.327 1.00 82.19 112 TYR A N 1
ATOM 934 C CA . TYR A 1 112 ? -1.928 4.579 3.540 1.00 82.19 112 TYR A CA 1
ATOM 935 C C . TYR A 1 112 ? -1.694 6.097 3.472 1.00 82.19 112 TYR A C 1
ATOM 937 O O . TYR A 1 112 ? -0.548 6.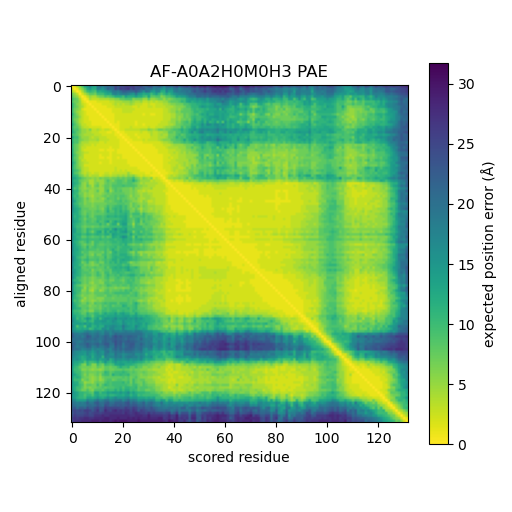522 3.361 1.00 82.19 112 TYR A O 1
ATOM 945 N N . GLU A 1 113 ? -2.754 6.911 3.552 1.00 83.88 113 GLU A N 1
ATOM 946 C CA . GLU A 1 113 ? -2.679 8.379 3.564 1.00 83.88 113 GLU A CA 1
ATOM 947 C C . GLU A 1 113 ? -2.109 8.901 4.881 1.00 83.88 113 GLU A C 1
ATOM 949 O O . GLU A 1 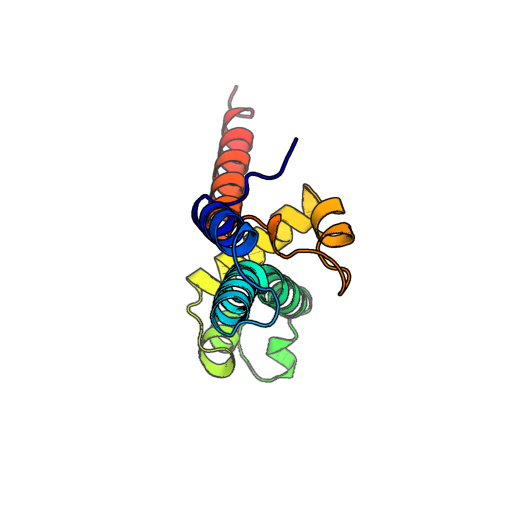113 ? -1.242 9.770 4.873 1.00 83.88 113 GLU A O 1
ATOM 954 N N . SER A 1 114 ? -2.543 8.339 6.013 1.00 84.44 114 SER A N 1
ATOM 955 C CA . SER A 1 114 ? -1.972 8.664 7.325 1.00 84.44 114 SER A CA 1
ATOM 956 C C . SER A 1 114 ? -0.483 8.313 7.371 1.00 84.44 114 SER A C 1
ATOM 958 O O . SER A 1 114 ? 0.325 9.125 7.817 1.00 84.44 114 SER A O 1
ATOM 960 N N . VAL A 1 115 ? -0.112 7.145 6.838 1.00 85.25 115 VAL A N 1
ATOM 961 C CA . VAL A 1 115 ? 1.292 6.722 6.715 1.00 85.25 115 VAL A CA 1
ATOM 962 C C . VAL A 1 115 ? 2.074 7.646 5.774 1.00 85.25 115 VAL A C 1
ATOM 964 O O . VAL A 1 115 ? 3.191 8.048 6.096 1.00 85.25 115 VAL A O 1
ATOM 967 N N . ASP A 1 116 ? 1.489 8.048 4.641 1.00 85.81 116 ASP A N 1
ATOM 968 C CA . ASP A 1 116 ? 2.117 8.974 3.689 1.00 85.81 116 ASP A CA 1
ATOM 969 C C . ASP A 1 116 ? 2.404 10.334 4.344 1.00 85.81 116 ASP A C 1
ATOM 971 O O . ASP A 1 116 ? 3.489 10.883 4.154 1.00 85.81 116 ASP A O 1
ATOM 975 N N . ILE A 1 117 ? 1.479 10.849 5.163 1.00 86.94 117 ILE A N 1
ATOM 976 C CA . ILE A 1 117 ? 1.660 12.091 5.929 1.00 86.94 117 ILE A CA 1
ATOM 977 C C . ILE A 1 117 ? 2.792 11.940 6.948 1.00 86.94 117 ILE A C 1
ATOM 979 O O . ILE A 1 117 ? 3.679 12.794 6.988 1.00 86.94 117 ILE A O 1
ATOM 983 N N . LEU A 1 118 ? 2.810 10.857 7.734 1.00 85.94 118 LEU A N 1
ATOM 984 C CA . LEU A 1 118 ? 3.884 10.598 8.703 1.00 85.94 118 LEU A CA 1
ATOM 985 C C . LEU A 1 118 ? 5.252 10.539 8.018 1.00 85.94 118 LEU A C 1
ATOM 987 O O . LEU A 1 118 ? 6.194 11.198 8.463 1.00 85.94 118 LEU A O 1
ATOM 991 N N . ARG A 1 119 ? 5.341 9.840 6.880 1.00 88.56 119 ARG A N 1
ATOM 992 C CA . ARG A 1 119 ? 6.550 9.808 6.049 1.00 88.56 119 ARG A CA 1
ATOM 993 C C . ARG A 1 119 ? 6.956 11.211 5.598 1.00 88.56 119 ARG A C 1
ATOM 995 O O . ARG A 1 119 ? 8.130 11.561 5.669 1.00 88.56 119 ARG A O 1
ATOM 1002 N N . GLN A 1 120 ? 6.012 12.015 5.104 1.00 86.00 120 GLN A N 1
ATOM 1003 C CA . GLN A 1 120 ? 6.295 13.381 4.653 1.00 86.00 120 GLN A CA 1
ATOM 1004 C C . GLN A 1 120 ? 6.802 14.274 5.793 1.00 86.00 120 GLN A C 1
ATOM 1006 O O . GLN A 1 120 ? 7.761 15.013 5.589 1.00 86.00 120 GLN A O 1
ATOM 1011 N N . VAL A 1 121 ? 6.198 14.191 6.983 1.00 88.12 121 VAL A N 1
ATOM 1012 C CA . VAL A 1 121 ? 6.637 14.942 8.171 1.00 88.12 121 VAL A CA 1
ATOM 1013 C C . VAL A 1 121 ? 8.031 14.504 8.605 1.00 88.12 121 VAL A C 1
ATOM 1015 O O . VAL A 1 121 ? 8.877 15.360 8.852 1.00 88.12 121 VAL A O 1
ATOM 1018 N N . LYS A 1 122 ? 8.300 13.193 8.653 1.00 82.19 122 LYS A N 1
ATOM 1019 C CA . LYS A 1 122 ? 9.628 12.677 9.004 1.00 82.19 122 LYS A CA 1
ATOM 1020 C C . LYS A 1 122 ? 10.689 13.168 8.025 1.00 82.19 122 LYS A C 1
ATOM 1022 O O . LYS A 1 122 ? 11.709 13.685 8.457 1.00 82.19 122 LYS A O 1
ATOM 1027 N N . ASN A 1 123 ? 10.422 13.065 6.723 1.00 78.75 123 ASN A N 1
ATOM 1028 C CA . ASN A 1 123 ? 11.349 13.553 5.707 1.00 78.75 123 ASN A CA 1
ATOM 1029 C C . ASN A 1 123 ? 11.607 15.055 5.869 1.00 78.75 123 ASN A C 1
ATOM 1031 O O . ASN A 1 123 ? 12.756 15.457 5.814 1.00 78.75 123 ASN A O 1
ATOM 1035 N N . LYS A 1 124 ? 10.574 15.871 6.125 1.00 75.25 124 LYS A N 1
ATOM 1036 C CA . LYS A 1 124 ? 10.752 17.310 6.372 1.00 75.25 124 LYS A CA 1
ATOM 1037 C C . LYS A 1 124 ? 11.635 17.602 7.585 1.00 75.25 124 LYS A C 1
ATOM 1039 O O . LYS A 1 124 ? 12.482 18.467 7.472 1.00 75.25 124 LYS A O 1
ATOM 1044 N N . LYS A 1 125 ? 11.481 16.867 8.693 1.00 61.53 125 LYS A N 1
ATOM 1045 C CA . LYS A 1 125 ? 12.344 17.029 9.878 1.00 61.53 125 LYS A CA 1
ATOM 1046 C C . LYS A 1 125 ? 13.811 16.690 9.601 1.00 61.53 125 LYS A C 1
ATOM 1048 O O . LYS A 1 125 ? 14.681 17.387 10.088 1.00 61.53 125 LYS A O 1
ATOM 1053 N N . VAL A 1 126 ? 14.078 15.659 8.795 1.00 57.78 126 VA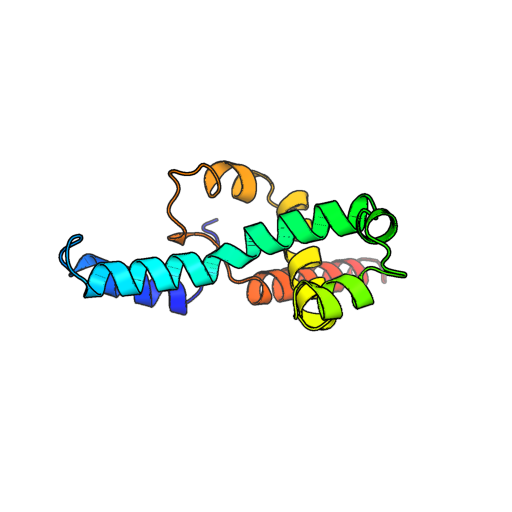L A N 1
ATOM 1054 C CA . VAL A 1 126 ? 15.455 15.290 8.409 1.00 57.78 126 VAL A CA 1
ATOM 1055 C C . VAL A 1 126 ? 16.125 16.390 7.578 1.00 57.78 126 VAL A C 1
ATOM 1057 O O . VAL A 1 126 ? 17.326 16.563 7.677 1.00 57.78 126 VAL A O 1
ATOM 1060 N N . PHE A 1 127 ? 15.362 17.150 6.788 1.00 52.81 127 PHE A N 1
ATOM 1061 C CA . PHE A 1 127 ? 15.903 18.285 6.033 1.00 52.81 127 PHE A CA 1
ATOM 1062 C C . PHE A 1 127 ? 16.032 19.581 6.857 1.00 52.81 127 PHE A C 1
ATOM 1064 O O . PHE A 1 127 ? 16.618 20.523 6.350 1.00 52.81 127 PHE A O 1
ATOM 1071 N N . ASP A 1 128 ? 15.485 19.637 8.077 1.00 54.00 128 ASP A N 1
ATOM 1072 C CA . ASP A 1 128 ? 15.509 20.823 8.958 1.00 54.00 128 ASP A CA 1
ATOM 1073 C C . ASP A 1 128 ? 16.630 20.725 10.020 1.00 54.00 128 ASP A C 1
ATOM 1075 O O . ASP A 1 128 ? 17.113 21.743 10.499 1.00 54.00 128 ASP A O 1
ATOM 1079 N N . ASP A 1 129 ? 17.069 19.505 10.372 1.00 48.12 129 ASP A N 1
ATOM 1080 C CA . ASP A 1 129 ? 18.137 19.246 11.365 1.00 48.12 129 ASP A CA 1
ATOM 1081 C C . ASP A 1 129 ? 19.569 19.336 10.785 1.00 48.12 129 ASP A C 1
ATOM 1083 O O . ASP A 1 129 ? 20.525 19.387 11.553 1.00 48.12 129 ASP A O 1
ATOM 1087 N N . ASP A 1 130 ? 19.730 19.368 9.454 1.00 44.53 130 ASP A N 1
ATOM 1088 C CA . ASP A 1 130 ? 21.034 19.482 8.762 1.00 44.53 130 ASP A CA 1
ATOM 1089 C C . ASP A 1 130 ? 21.329 20.913 8.247 1.00 44.53 130 ASP A C 1
ATOM 1091 O O . ASP A 1 130 ? 22.324 21.134 7.557 1.00 44.53 130 ASP A O 1
ATOM 1095 N N . ASP A 1 131 ? 20.483 21.891 8.586 1.00 41.66 131 ASP A N 1
ATOM 1096 C CA . ASP A 1 131 ? 20.618 23.298 8.183 1.00 41.66 131 ASP A CA 1
ATOM 1097 C C . ASP A 1 131 ? 21.033 24.188 9.379 1.00 41.66 131 ASP A C 1
ATOM 1099 O O . ASP A 1 131 ? 20.393 25.200 9.638 1.00 41.66 131 ASP A O 1
ATOM 1103 N N . TYR A 1 132 ? 22.093 23.821 10.125 1.00 38.53 132 TYR A N 1
ATOM 1104 C CA . TYR A 1 132 ? 22.876 24.740 10.987 1.00 38.53 132 TYR A CA 1
ATOM 1105 C C . TYR A 1 132 ? 24.298 24.244 11.293 1.00 38.53 132 TYR A C 1
ATOM 1107 O O . TYR A 1 132 ? 24.450 23.173 11.922 1.00 38.53 132 TYR A O 1
#

Sequence (132 aa):
MEAAKTKSIRNIEEKMENLDVNSLRYHILESAKNFKCSWIELGRSLYSVYKDKMYKEWGYLNFDIYVAREIGIRKQTAMKLLKSYYFLEKEEPQYLKTDYTESSQPANIPSYESVDILRQVKNKKVFDDDDY